Protein AF-A0A9P7F8W6-F1 (afdb_monomer)

Sequence (94 aa):
ILKDATLYFSRATPNLATVIPAMDHIDKMLMSYLCNKKYLPSIHLAVRLAKKTLNQYYQLTDRSHTYWISMVLHPQHKLLYFKAADWEDNWIQT

Foldseek 3Di:
DVVVVVVQCPDPDDQLLCPVVVLVVLLVVLVVVCPDPVDDPVVNVVSVVVVVVSVVVVVVLVPDVVSVVSNCPDPPRNCVVCVVVVPDCVSVPD

Nearest PDB structures (foldseek):
  4wyo-assembly1_C  TM=3.677E-01  e=4.441E+00  Saccharomyces cerevisiae S288C
  7t6d-assembly1_A  TM=4.123E-01  e=9.061E+00  Escherichia coli

Secondary structure (DSSP, 8-state):
-HHHHHHHHTSS---GGGHHHHHHHHHHHHHHHHH-TTS-HHHHHHHHHHHHHHHHHHHHHHT-HHHHHHHHT-TTTTTHHHHHTT--GGGT--

pLDDT: mean 81.49, std 13.56, range [43.91, 94.94]

Solvent-accessible surface area (backbone atoms only — not comparable to full-atom values): 5575 Å² total; per-residue (Å²): 106,71,69,56,53,52,58,54,59,70,43,99,77,58,57,65,46,49,51,62,60,51,50,54,53,51,50,56,51,48,49,53,56,61,72,40,82,87,59,56,72,70,55,44,52,53,45,51,54,52,48,54,55,51,51,54,51,47,59,54,50,70,72,30,66,68,45,54,52,36,29,52,69,31,94,91,38,43,64,64,47,50,67,73,66,70,55,66,66,80,78,76,76,119

Organism: NCBI:txid1912936

Mean predicted aligned error: 7.42 Å

Radius of gyration: 15.01 Å; Cα contacts (8 Å, |Δi|>4): 44; chains: 1; bounding box: 38×21×38 Å

Structure (mmCIF, N/CA/C/O backbone):
data_AF-A0A9P7F8W6-F1
#
_entry.id   AF-A0A9P7F8W6-F1
#
loop_
_atom_site.group_PDB
_atom_site.id
_atom_site.type_symbol
_atom_site.label_atom_id
_atom_site.label_alt_id
_atom_site.label_comp_id
_atom_site.label_asym_id
_atom_site.label_entity_id
_atom_site.label_seq_id
_atom_site.pdbx_PDB_ins_code
_ato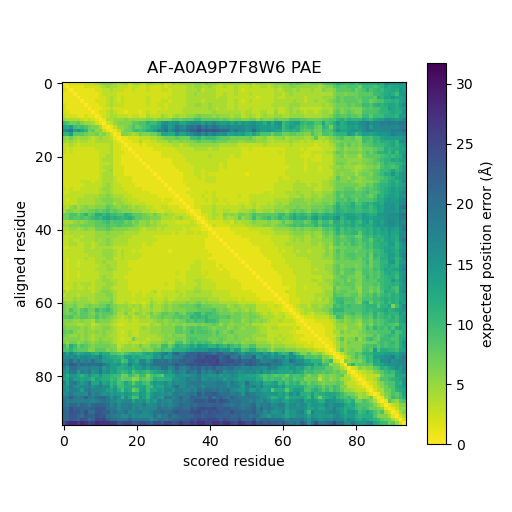m_site.Cartn_x
_atom_site.Cartn_y
_atom_site.Cartn_z
_atom_site.occupancy
_atom_site.B_iso_or_equiv
_atom_site.auth_seq_id
_atom_site.auth_comp_id
_atom_site.auth_asym_id
_atom_site.auth_atom_id
_atom_site.pdbx_PDB_model_num
ATOM 1 N N . ILE A 1 1 ? -11.529 2.032 -1.336 1.00 88.19 1 ILE A N 1
ATOM 2 C CA . ILE A 1 1 ? -10.085 1.737 -1.474 1.00 88.19 1 ILE A CA 1
ATOM 3 C C . ILE A 1 1 ? -9.801 0.307 -1.928 1.00 88.19 1 ILE A C 1
ATOM 5 O O . ILE A 1 1 ? -9.392 0.147 -3.065 1.00 88.19 1 ILE A O 1
ATOM 9 N N . LEU A 1 2 ? -10.053 -0.738 -1.122 1.00 89.44 2 LEU A N 1
ATOM 10 C CA . LEU A 1 2 ? -9.733 -2.121 -1.525 1.00 89.44 2 LEU A CA 1
ATOM 11 C C . LEU A 1 2 ? -10.523 -2.562 -2.762 1.00 89.44 2 LEU A C 1
ATOM 13 O O . LEU A 1 2 ? -9.929 -3.055 -3.709 1.00 89.44 2 LEU A O 1
ATOM 17 N N . LYS A 1 3 ? -11.834 -2.286 -2.798 1.00 92.62 3 LYS A N 1
ATOM 18 C CA . LYS A 1 3 ? -12.676 -2.509 -3.986 1.00 92.62 3 LYS A CA 1
ATOM 19 C C . LYS A 1 3 ? -12.093 -1.841 -5.235 1.00 92.62 3 LYS A C 1
ATOM 21 O O . LYS A 1 3 ? -12.046 -2.457 -6.291 1.00 92.62 3 LYS A O 1
ATOM 26 N N . ASP A 1 4 ? -11.656 -0.591 -5.106 1.00 90.19 4 ASP A N 1
ATOM 27 C CA . ASP A 1 4 ? -11.137 0.194 -6.228 1.00 90.19 4 ASP A CA 1
ATOM 28 C C . ASP A 1 4 ? -9.808 -0.380 -6.726 1.00 90.19 4 ASP A C 1
ATOM 30 O O . ASP A 1 4 ? -9.619 -0.515 -7.931 1.00 90.19 4 ASP A O 1
ATOM 34 N N . ALA A 1 5 ? -8.934 -0.805 -5.807 1.00 90.19 5 ALA A N 1
ATOM 35 C CA . ALA A 1 5 ? -7.702 -1.513 -6.137 1.00 90.19 5 ALA A CA 1
ATOM 36 C C . ALA A 1 5 ? -7.994 -2.840 -6.855 1.00 90.19 5 ALA A C 1
ATOM 38 O O . ALA A 1 5 ? -7.424 -3.104 -7.910 1.00 90.19 5 ALA A O 1
ATOM 39 N N . THR A 1 6 ? -8.934 -3.648 -6.352 1.00 91.56 6 THR A N 1
ATOM 40 C CA . THR A 1 6 ? -9.340 -4.899 -7.010 1.00 91.56 6 THR A CA 1
ATOM 41 C C . THR A 1 6 ? -9.859 -4.641 -8.422 1.00 91.56 6 THR A C 1
ATOM 43 O O . THR A 1 6 ? -9.427 -5.301 -9.363 1.00 91.56 6 THR A O 1
ATOM 46 N N . LEU A 1 7 ? -10.745 -3.657 -8.596 1.00 92.31 7 LEU A N 1
ATOM 47 C CA . LEU A 1 7 ? -11.274 -3.293 -9.912 1.00 92.31 7 LEU A CA 1
ATOM 48 C C . LEU A 1 7 ? -10.188 -2.763 -10.850 1.00 92.31 7 LEU A C 1
ATOM 50 O O . LEU A 1 7 ? -10.248 -3.024 -12.047 1.00 92.31 7 LEU A O 1
ATOM 54 N N . TYR A 1 8 ? -9.206 -2.028 -10.328 1.00 89.06 8 TYR A N 1
ATOM 55 C CA . TYR A 1 8 ? -8.071 -1.544 -11.106 1.00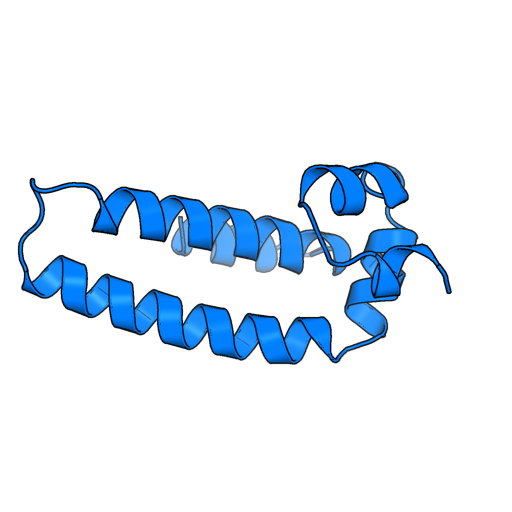 89.06 8 TYR A CA 1
ATOM 56 C C . TYR A 1 8 ? -7.217 -2.704 -11.634 1.00 89.06 8 TYR A C 1
ATOM 58 O O . TYR A 1 8 ? -6.961 -2.768 -12.836 1.00 89.06 8 TYR A O 1
ATOM 66 N N . PHE A 1 9 ? -6.853 -3.654 -10.769 1.00 88.81 9 PHE A N 1
ATOM 67 C CA . PHE A 1 9 ? -6.038 -4.814 -11.148 1.00 88.81 9 PHE A CA 1
ATOM 68 C C . PHE A 1 9 ? -6.798 -5.893 -11.928 1.00 88.81 9 PHE A C 1
ATOM 70 O O . PHE A 1 9 ? -6.170 -6.734 -12.559 1.00 88.81 9 PHE A O 1
ATOM 77 N N . SER A 1 10 ? -8.132 -5.850 -11.944 1.00 90.94 10 SER A N 1
ATOM 78 C CA . SER A 1 10 ? -8.968 -6.757 -12.749 1.00 90.94 10 SER A CA 1
ATOM 79 C C . SER A 1 10 ? -9.114 -6.322 -14.215 1.00 90.94 10 SER A C 1
ATOM 81 O O . SER A 1 10 ? -9.825 -6.967 -14.983 1.00 90.94 10 SER A O 1
ATOM 83 N N . ARG A 1 11 ? -8.503 -5.201 -14.620 1.00 87.94 11 ARG A N 1
ATOM 84 C CA . ARG A 1 11 ? -8.530 -4.721 -16.013 1.00 87.94 11 ARG A CA 1
ATOM 85 C C . ARG A 1 11 ? -7.610 -5.571 -16.891 1.00 87.94 11 ARG A C 1
ATOM 87 O O . ARG A 1 11 ? -6.724 -6.245 -16.389 1.00 87.94 11 ARG A O 1
ATOM 94 N N . ALA A 1 12 ? -7.782 -5.495 -18.212 1.00 74.25 12 ALA A N 1
ATOM 95 C CA . ALA A 1 12 ? -7.015 -6.296 -19.174 1.00 74.25 12 ALA A CA 1
ATOM 96 C C . ALA A 1 12 ? -5.499 -5.999 -19.198 1.00 74.25 12 ALA A C 1
ATOM 98 O O . ALA A 1 12 ? -4.723 -6.825 -19.666 1.00 74.25 12 ALA A O 1
ATOM 99 N N . THR A 1 13 ? -5.065 -4.836 -18.698 1.00 75.12 13 THR A N 1
ATOM 100 C CA . THR A 1 13 ? -3.656 -4.405 -18.713 1.00 75.12 13 THR A CA 1
ATOM 101 C C . THR A 1 13 ? -3.210 -3.862 -17.347 1.00 75.12 13 THR A C 1
ATOM 103 O O . THR A 1 13 ? -2.955 -2.659 -17.217 1.00 75.12 13 THR A O 1
ATOM 106 N N . PRO A 1 14 ? -3.137 -4.694 -16.295 1.00 66.81 14 PRO A N 1
ATOM 107 C CA . PRO A 1 14 ? -2.546 -4.267 -15.039 1.00 66.81 14 PRO A CA 1
ATOM 108 C C . PRO A 1 14 ? -1.024 -4.195 -15.219 1.00 66.81 14 PRO A C 1
ATOM 110 O O . PRO A 1 14 ? -0.381 -5.179 -15.579 1.00 66.81 14 PRO A O 1
ATOM 113 N N . ASN A 1 15 ? -0.436 -3.017 -15.004 1.00 79.31 15 ASN A N 1
ATOM 114 C CA . ASN A 1 15 ? 1.012 -2.847 -15.090 1.00 79.31 15 ASN A CA 1
ATOM 115 C C . ASN A 1 15 ? 1.652 -3.238 -13.753 1.00 79.31 15 ASN A C 1
ATOM 117 O O . ASN A 1 15 ? 1.291 -2.686 -12.713 1.00 79.31 15 ASN A O 1
ATOM 121 N N . LEU A 1 16 ? 2.629 -4.144 -13.782 1.00 82.94 16 LEU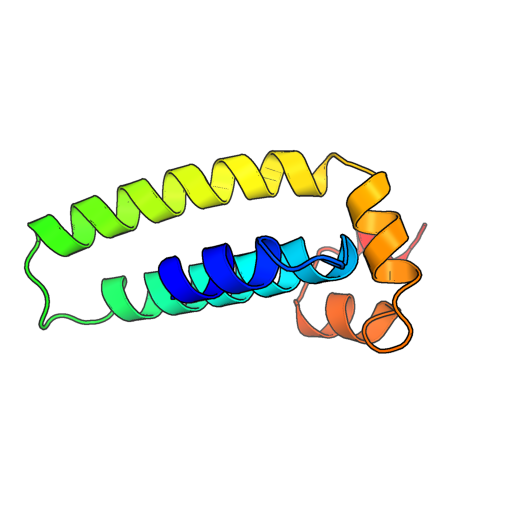 A N 1
ATOM 122 C CA . LEU A 1 16 ? 3.377 -4.586 -12.602 1.00 82.94 16 LEU A CA 1
ATOM 123 C C . LEU A 1 16 ? 3.969 -3.403 -11.809 1.00 82.94 16 LEU A C 1
ATOM 125 O O . LEU A 1 16 ? 3.939 -3.401 -10.580 1.00 82.94 16 LEU A O 1
ATOM 129 N N . ALA A 1 17 ? 4.378 -2.342 -12.512 1.00 83.44 17 ALA A N 1
ATOM 130 C CA . ALA A 1 17 ? 4.940 -1.129 -11.920 1.00 83.44 17 ALA A CA 1
ATOM 131 C C . ALA A 1 17 ? 3.956 -0.344 -11.030 1.00 83.44 17 ALA A C 1
ATOM 133 O O . ALA A 1 17 ? 4.365 0.533 -10.276 1.00 83.44 17 ALA A O 1
ATOM 134 N N . THR A 1 18 ? 2.655 -0.629 -11.127 1.00 86.44 18 THR A N 1
ATOM 135 C CA . THR A 1 18 ? 1.599 0.073 -10.375 1.00 86.44 18 THR A CA 1
ATOM 136 C C . THR A 1 18 ? 1.229 -0.629 -9.073 1.00 86.44 18 THR A C 1
ATOM 138 O O . THR A 1 18 ? 0.499 -0.064 -8.261 1.00 86.44 18 THR A O 1
ATOM 141 N N . VAL A 1 19 ? 1.752 -1.839 -8.845 1.00 87.88 19 VAL A N 1
ATOM 142 C CA . VAL A 1 19 ? 1.443 -2.638 -7.655 1.00 87.88 19 VAL A CA 1
ATOM 143 C C . VAL A 1 19 ? 1.967 -1.968 -6.389 1.00 87.88 19 VAL A C 1
ATOM 145 O O . VAL A 1 19 ? 1.184 -1.753 -5.469 1.00 87.88 19 VAL A O 1
ATOM 148 N N . ILE A 1 20 ? 3.237 -1.557 -6.358 1.00 85.94 20 ILE A N 1
ATOM 149 C CA . ILE A 1 20 ? 3.823 -0.874 -5.192 1.00 85.94 20 ILE A CA 1
ATOM 150 C C . ILE A 1 20 ? 3.121 0.472 -4.916 1.00 85.94 20 ILE A C 1
ATOM 152 O O . ILE A 1 20 ? 2.630 0.643 -3.802 1.00 85.94 20 ILE A O 1
ATOM 156 N N . PRO A 1 21 ? 2.916 1.371 -5.903 1.00 86.69 21 PRO A N 1
ATOM 157 C CA . PRO A 1 21 ? 2.132 2.590 -5.685 1.00 86.69 21 PRO A CA 1
ATOM 158 C C . PRO A 1 21 ? 0.710 2.349 -5.164 1.00 86.69 21 PRO A C 1
ATOM 160 O O . PRO A 1 21 ? 0.208 3.102 -4.326 1.00 86.69 21 PRO A O 1
ATOM 163 N N . ALA A 1 22 ? 0.037 1.296 -5.636 1.00 90.06 22 ALA A N 1
ATOM 164 C CA . ALA A 1 22 ? -1.282 0.938 -5.130 1.00 90.06 22 ALA A CA 1
ATOM 165 C C . ALA A 1 22 ? -1.222 0.455 -3.673 1.00 90.06 22 ALA A C 1
ATOM 167 O O . ALA A 1 22 ? -2.088 0.821 -2.876 1.00 90.06 22 ALA A O 1
ATOM 168 N N . MET A 1 23 ? -0.204 -0.328 -3.310 1.00 91.12 23 MET A N 1
ATOM 169 C CA . MET A 1 23 ? 0.022 -0.764 -1.932 1.00 91.12 23 MET A CA 1
ATOM 170 C C . MET A 1 23 ? 0.337 0.424 -1.008 1.00 91.12 23 MET A C 1
ATOM 172 O O . MET A 1 23 ? -0.253 0.498 0.072 1.00 91.12 23 MET A O 1
ATOM 176 N N . ASP A 1 24 ? 1.138 1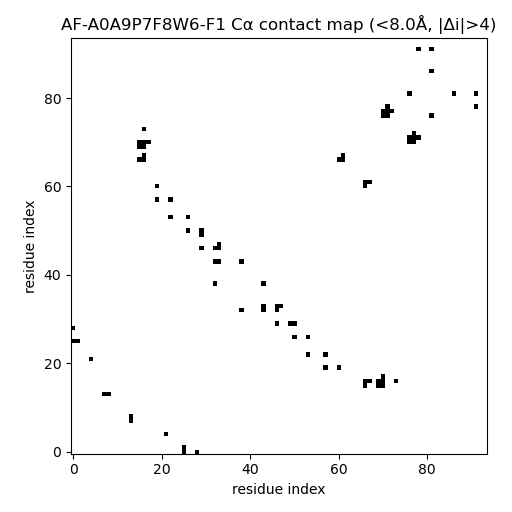.398 -1.456 1.00 89.94 24 ASP A N 1
ATOM 177 C CA . ASP A 1 24 ? 1.491 2.602 -0.683 1.00 89.94 24 ASP A CA 1
ATOM 178 C C . ASP A 1 24 ? 0.234 3.440 -0.419 1.00 89.94 24 ASP A C 1
ATOM 180 O O . ASP A 1 24 ? -0.015 3.931 0.688 1.00 89.94 24 ASP A O 1
ATOM 184 N N . HIS A 1 25 ? -0.618 3.562 -1.440 1.00 91.50 25 HIS A N 1
ATOM 185 C CA . HIS A 1 25 ? -1.884 4.269 -1.325 1.00 91.50 25 HIS A CA 1
ATOM 186 C C . HIS A 1 25 ? -2.848 3.580 -0.346 1.00 91.50 25 HIS A C 1
ATOM 188 O O . HIS A 1 25 ? -3.488 4.256 0.469 1.00 91.50 25 HIS A O 1
ATOM 194 N N . ILE A 1 26 ? -2.935 2.245 -0.383 1.00 93.06 26 ILE A N 1
ATOM 195 C CA . ILE A 1 26 ? -3.730 1.473 0.581 1.00 93.06 26 ILE A CA 1
ATOM 196 C C . ILE A 1 26 ? -3.176 1.671 1.996 1.00 93.06 26 ILE A C 1
ATOM 198 O O . ILE A 1 26 ? -3.966 1.955 2.899 1.00 93.06 26 ILE A O 1
ATOM 202 N N . ASP A 1 27 ? -1.857 1.584 2.202 1.00 92.19 27 ASP A N 1
ATOM 203 C CA . ASP A 1 27 ? -1.251 1.746 3.529 1.00 92.19 27 ASP A CA 1
ATOM 204 C C . ASP A 1 27 ? -1.547 3.125 4.123 1.00 92.19 27 ASP A C 1
ATOM 206 O O . ASP A 1 27 ? -2.047 3.229 5.248 1.00 92.19 27 ASP A O 1
ATOM 210 N N . LYS A 1 28 ? -1.359 4.188 3.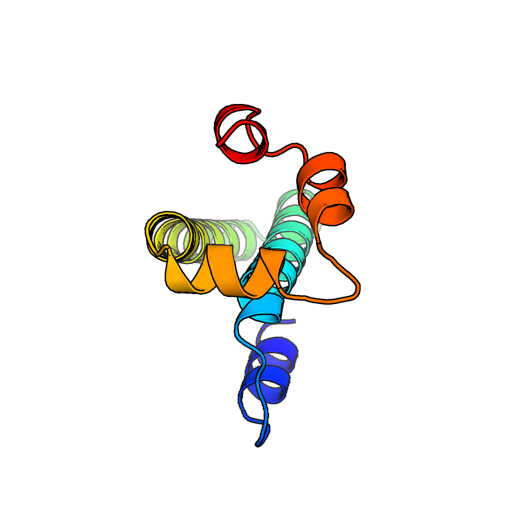332 1.00 92.19 28 LYS A N 1
ATOM 211 C CA . LYS A 1 28 ? -1.680 5.564 3.732 1.00 92.19 28 LYS A CA 1
ATOM 212 C C . LYS A 1 28 ? -3.139 5.709 4.171 1.00 92.19 28 LYS A C 1
ATOM 214 O O . LYS A 1 28 ? -3.429 6.365 5.176 1.00 92.19 28 LYS A O 1
ATOM 219 N N . MET A 1 29 ? -4.067 5.070 3.459 1.00 92.56 29 MET A N 1
ATOM 220 C CA . MET A 1 29 ? -5.481 5.070 3.835 1.00 92.56 29 MET A CA 1
ATOM 221 C C . MET A 1 29 ? -5.737 4.289 5.129 1.00 92.56 29 MET A C 1
ATOM 223 O O . MET A 1 29 ? -6.450 4.790 6.001 1.00 92.56 29 MET A O 1
ATOM 227 N N . LEU A 1 30 ? -5.128 3.113 5.311 1.00 92.31 30 LEU A N 1
ATOM 228 C CA . LEU A 1 30 ? -5.221 2.361 6.569 1.00 92.31 30 LEU A CA 1
ATOM 229 C C . LEU A 1 30 ? -4.670 3.170 7.755 1.00 92.31 30 LEU A C 1
ATOM 231 O O . LEU A 1 30 ? -5.276 3.170 8.829 1.00 92.31 30 LEU A O 1
ATOM 235 N N . MET A 1 31 ? -3.579 3.916 7.562 1.00 91.50 31 MET A N 1
ATOM 236 C CA . MET A 1 31 ? -3.027 4.820 8.582 1.00 91.50 31 MET A CA 1
ATOM 237 C C . MET A 1 31 ? -4.000 5.940 8.934 1.00 91.50 31 MET A C 1
ATOM 239 O O . MET A 1 31 ? -4.205 6.222 10.115 1.00 91.50 31 MET A O 1
ATOM 243 N N . SER A 1 32 ? -4.683 6.513 7.940 1.00 92.62 32 SER A N 1
ATOM 244 C CA . SER A 1 32 ? -5.718 7.520 8.195 1.00 92.62 32 SER A CA 1
ATOM 245 C C . SER A 1 32 ? -6.865 6.977 9.064 1.00 92.62 32 SER A C 1
ATOM 247 O O . SER A 1 32 ? -7.329 7.671 9.970 1.00 92.62 32 SER A O 1
ATOM 249 N N . TYR A 1 33 ?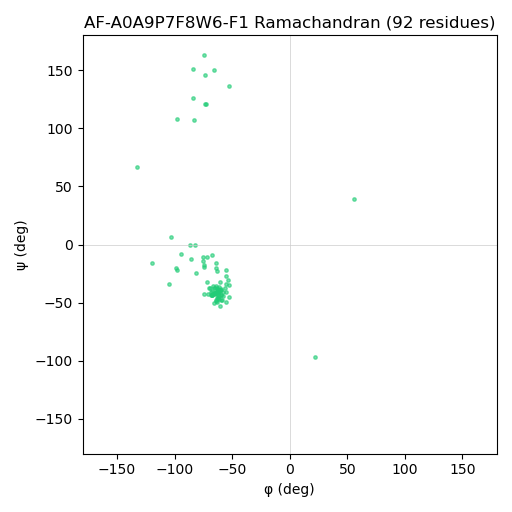 -7.276 5.717 8.861 1.00 90.25 33 TYR A N 1
ATOM 250 C CA . TYR A 1 33 ? -8.310 5.073 9.679 1.00 90.25 33 TYR A CA 1
ATOM 251 C C . TYR A 1 33 ? -7.835 4.782 11.106 1.00 90.25 33 TYR A C 1
ATOM 253 O O . TYR A 1 33 ? -8.608 4.947 12.049 1.00 90.25 33 TYR A O 1
ATOM 261 N N . LEU A 1 34 ? -6.569 4.398 11.287 1.00 90.50 34 LEU A N 1
ATOM 262 C CA . LEU A 1 34 ? -5.990 4.152 12.611 1.00 90.50 34 LEU A CA 1
ATOM 263 C C . LEU A 1 34 ? -5.815 5.427 13.439 1.00 90.50 34 LEU A C 1
ATOM 265 O O . LEU A 1 34 ? -6.055 5.405 14.644 1.00 90.50 34 LEU A O 1
ATOM 269 N N . CYS A 1 35 ? -5.438 6.539 12.810 1.00 88.94 35 CYS A N 1
ATOM 270 C CA . CYS A 1 35 ? -5.286 7.827 13.492 1.00 88.94 35 CYS A CA 1
ATOM 271 C C . CYS A 1 35 ? -6.632 8.489 13.831 1.00 88.94 35 CYS A C 1
ATOM 273 O O . CYS A 1 35 ? -6.698 9.385 14.678 1.00 88.94 35 CYS A O 1
ATOM 275 N N . ASN A 1 36 ? -7.721 8.064 13.188 1.00 90.88 36 ASN A N 1
ATOM 276 C CA . ASN A 1 36 ? -9.040 8.633 13.413 1.00 90.88 36 ASN A CA 1
ATOM 277 C C . ASN A 1 36 ? -9.714 8.013 14.651 1.00 90.88 36 ASN A C 1
ATOM 279 O O . ASN A 1 36 ? -10.205 6.882 14.632 1.00 90.88 36 ASN A O 1
ATOM 283 N N . LYS A 1 37 ? -9.785 8.811 15.723 1.00 89.06 37 LYS A N 1
ATOM 284 C CA . LYS A 1 37 ? -10.393 8.453 17.018 1.00 89.06 37 LYS A CA 1
ATOM 285 C C . LYS A 1 37 ? -11.916 8.262 16.972 1.00 89.06 37 LYS A C 1
ATOM 287 O O . LYS A 1 37 ? -12.489 7.827 17.962 1.00 89.06 37 LYS A O 1
ATOM 292 N N . LYS A 1 38 ? -12.579 8.598 15.858 1.00 93.38 38 LYS A N 1
ATOM 293 C CA . LYS A 1 38 ? -14.034 8.425 15.694 1.00 93.38 38 LYS A CA 1
ATOM 294 C C . LYS A 1 38 ? -14.442 6.965 15.487 1.00 93.38 38 LYS A C 1
ATOM 296 O O . LYS A 1 38 ? -15.615 6.643 15.642 1.00 93.38 38 LYS A O 1
ATOM 301 N N . TYR A 1 39 ? -13.510 6.097 15.094 1.00 92.19 39 TYR A N 1
ATOM 302 C CA . TYR A 1 39 ? -13.811 4.692 14.845 1.00 92.19 39 TYR A CA 1
ATOM 303 C C . TYR A 1 39 ? -13.773 3.858 16.122 1.00 92.19 39 TYR A C 1
ATOM 305 O O . TYR A 1 39 ? -13.036 4.142 17.063 1.00 92.19 39 TYR A O 1
ATOM 313 N N . LEU A 1 40 ? -14.572 2.793 16.119 1.00 94.00 40 LEU A N 1
ATOM 314 C CA . LEU A 1 40 ? -14.625 1.823 17.203 1.00 94.00 40 LEU A CA 1
ATOM 315 C C . LEU A 1 40 ? -13.296 1.052 17.320 1.00 94.00 40 LEU A C 1
ATOM 317 O O . LEU A 1 40 ? -12.663 0.769 16.298 1.00 94.00 40 LEU A O 1
ATOM 321 N N . PRO A 1 41 ? -12.921 0.598 18.531 1.00 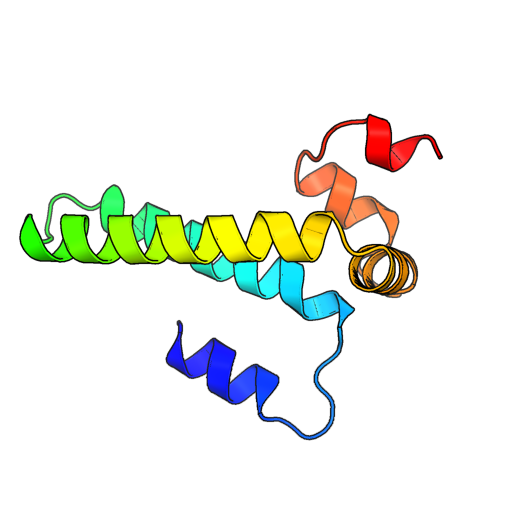92.25 41 PRO A N 1
ATOM 322 C CA . PRO A 1 41 ? -11.724 -0.219 18.733 1.00 92.25 41 PRO A CA 1
ATOM 323 C C . PRO A 1 41 ? -11.684 -1.487 17.865 1.00 92.25 41 PRO A C 1
ATOM 325 O O . PRO A 1 41 ? -10.620 -1.890 17.401 1.00 92.25 41 PRO A O 1
ATOM 328 N N . SER A 1 42 ? -12.841 -2.099 17.589 1.00 93.81 42 SER A N 1
ATOM 329 C CA . SER A 1 42 ? -12.956 -3.264 16.701 1.00 93.81 42 SER A CA 1
ATOM 330 C C . SER A 1 42 ? -12.522 -2.955 15.264 1.00 93.81 42 SER A C 1
ATOM 332 O O . SER A 1 42 ? -11.845 -3.767 14.635 1.00 93.81 42 SER A O 1
ATOM 334 N N . ILE A 1 43 ? -12.844 -1.759 14.764 1.00 92.75 43 ILE A N 1
ATOM 335 C CA . ILE A 1 43 ? -12.427 -1.292 13.438 1.00 92.75 43 ILE A CA 1
ATOM 336 C C . ILE A 1 43 ? -10.913 -1.078 13.425 1.00 92.75 43 ILE A C 1
ATOM 338 O O . ILE A 1 43 ? -10.246 -1.519 12.493 1.00 92.75 43 ILE A O 1
ATOM 342 N N . HIS A 1 44 ? -10.336 -0.477 14.470 1.00 91.94 44 HIS A N 1
ATOM 343 C CA . HIS A 1 44 ? -8.879 -0.325 14.567 1.00 91.94 44 HIS A CA 1
ATOM 344 C C . HIS A 1 44 ? -8.150 -1.670 14.598 1.00 91.94 44 HIS A C 1
ATOM 346 O O . HIS A 1 44 ? -7.118 -1.815 13.945 1.00 91.94 44 HIS A O 1
ATOM 352 N N . LEU A 1 45 ? -8.682 -2.670 15.306 1.00 94.50 45 LEU A N 1
ATOM 353 C CA . LEU A 1 45 ? -8.123 -4.025 15.305 1.00 94.50 45 LEU A CA 1
ATOM 354 C C . LEU A 1 45 ? -8.178 -4.661 13.912 1.00 94.50 45 LEU A C 1
ATOM 356 O O . LEU A 1 45 ? -7.166 -5.181 13.441 1.00 94.50 45 LEU A O 1
ATOM 360 N N . ALA A 1 46 ? -9.317 -4.562 13.224 1.00 94.62 46 ALA A N 1
ATOM 361 C CA . ALA A 1 46 ? -9.453 -5.051 11.854 1.00 94.62 46 ALA A CA 1
ATOM 362 C C . ALA A 1 46 ? -8.459 -4.362 10.901 1.00 94.62 46 ALA A C 1
ATOM 364 O O . ALA A 1 46 ? -7.779 -5.029 10.122 1.00 94.62 46 ALA A O 1
ATOM 365 N N . VAL A 1 47 ? -8.298 -3.039 11.013 1.00 93.69 47 VAL A N 1
ATOM 366 C CA . VAL A 1 47 ? -7.330 -2.272 10.213 1.00 93.69 47 VAL A CA 1
ATOM 367 C C . VAL A 1 47 ? -5.885 -2.671 10.538 1.00 93.69 47 VAL A C 1
ATOM 369 O O . VAL A 1 47 ? -5.071 -2.784 9.624 1.00 93.69 47 VAL A O 1
ATOM 372 N N . ARG A 1 48 ? -5.545 -2.957 11.803 1.00 93.06 48 ARG A N 1
ATOM 373 C CA . ARG A 1 48 ? -4.213 -3.478 12.174 1.00 93.06 48 ARG A CA 1
ATOM 374 C C . ARG A 1 48 ? -3.922 -4.832 11.530 1.00 93.06 48 ARG A C 1
ATOM 376 O O . ARG A 1 48 ? -2.812 -5.041 11.045 1.00 93.06 48 ARG A O 1
ATOM 383 N N . LEU A 1 49 ? -4.903 -5.733 11.493 1.00 94.94 49 LEU A N 1
ATOM 384 C CA . LEU A 1 49 ? -4.768 -7.024 10.808 1.00 94.94 49 LEU A CA 1
ATOM 385 C C . LEU A 1 49 ? -4.603 -6.843 9.291 1.00 94.94 49 LEU A C 1
ATOM 387 O O . LEU A 1 49 ? -3.736 -7.479 8.686 1.00 94.94 49 LEU A O 1
ATOM 391 N N . ALA A 1 50 ? -5.368 -5.928 8.690 1.00 93.19 50 ALA A N 1
ATOM 392 C CA . ALA A 1 50 ? -5.221 -5.562 7.282 1.00 93.19 50 ALA A CA 1
ATOM 393 C C . ALA A 1 50 ? -3.827 -4.978 6.979 1.00 93.19 50 ALA A C 1
ATOM 395 O O . ALA A 1 50 ? -3.207 -5.345 5.987 1.00 93.19 50 ALA A O 1
ATOM 396 N N . LYS A 1 51 ? -3.273 -4.134 7.860 1.00 92.56 51 LYS A N 1
ATOM 397 C CA . LYS A 1 51 ? -1.904 -3.618 7.695 1.00 92.56 51 LYS A CA 1
ATOM 398 C C . LYS A 1 51 ? -0.862 -4.733 7.812 1.00 92.56 51 LYS A C 1
ATOM 400 O O . LYS A 1 51 ? 0.063 -4.793 7.015 1.00 92.56 51 LYS A O 1
ATOM 405 N N . LYS A 1 52 ? -1.009 -5.647 8.779 1.00 93.62 52 LYS A N 1
ATOM 406 C CA . LYS A 1 52 ? -0.077 -6.778 8.948 1.00 93.62 52 LYS A CA 1
ATOM 407 C C . LYS A 1 52 ? -0.028 -7.658 7.697 1.00 93.62 52 LYS A C 1
ATOM 409 O O . LYS A 1 52 ? 1.053 -8.054 7.273 1.00 93.62 52 LYS A O 1
ATOM 414 N N . THR A 1 53 ? -1.188 -7.941 7.111 1.00 93.62 53 THR A N 1
ATOM 415 C CA . THR A 1 53 ? -1.276 -8.706 5.860 1.00 93.62 53 THR A CA 1
ATOM 416 C C . THR A 1 53 ? -0.686 -7.928 4.685 1.00 93.62 53 THR A C 1
ATOM 418 O O . THR A 1 53 ? 0.121 -8.488 3.949 1.00 93.62 53 THR A O 1
ATOM 421 N N . LEU A 1 54 ? -0.974 -6.628 4.554 1.00 92.81 54 LEU A N 1
ATOM 422 C CA . LEU A 1 54 ? -0.357 -5.767 3.536 1.00 92.81 54 LEU A CA 1
ATOM 423 C C . LEU A 1 54 ? 1.178 -5.744 3.642 1.00 92.81 54 LEU A C 1
ATOM 425 O O . LEU A 1 54 ? 1.861 -5.897 2.634 1.00 92.81 54 LEU A O 1
ATOM 429 N N . ASN A 1 55 ? 1.720 -5.631 4.856 1.00 90.12 55 ASN A N 1
ATOM 430 C CA . ASN A 1 55 ? 3.162 -5.644 5.110 1.00 90.12 55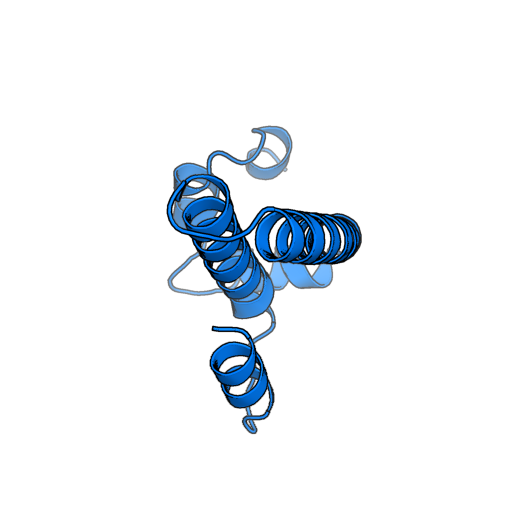 ASN A CA 1
ATOM 431 C C . ASN A 1 55 ? 3.822 -6.965 4.686 1.00 90.12 55 ASN A C 1
ATOM 433 O O . ASN A 1 55 ? 4.941 -6.961 4.179 1.00 90.12 55 ASN A O 1
ATOM 437 N N . GLN A 1 56 ? 3.138 -8.097 4.871 1.00 91.88 56 GLN A N 1
ATOM 438 C CA . GLN A 1 56 ? 3.640 -9.392 4.413 1.00 91.88 56 GLN A CA 1
ATOM 439 C C . GLN A 1 56 ? 3.754 -9.433 2.885 1.00 91.88 56 GLN A C 1
ATOM 441 O O . GLN A 1 56 ? 4.759 -9.907 2.360 1.00 91.88 56 GLN A O 1
ATOM 446 N N . TYR A 1 57 ? 2.761 -8.899 2.168 1.00 89.31 57 TYR A N 1
ATOM 447 C CA . TYR A 1 57 ? 2.854 -8.765 0.715 1.00 89.31 57 TYR A CA 1
ATOM 448 C C . TYR A 1 57 ? 3.949 -7.783 0.304 1.00 89.31 57 TYR A C 1
ATOM 450 O O . TYR A 1 57 ? 4.665 -8.070 -0.646 1.00 89.31 57 TYR A O 1
ATOM 458 N N . TYR A 1 58 ? 4.147 -6.688 1.045 1.00 87.38 58 TYR A N 1
ATOM 459 C CA . TYR A 1 58 ? 5.244 -5.748 0.788 1.00 87.38 58 TYR A CA 1
ATOM 460 C C . TYR A 1 58 ? 6.597 -6.448 0.791 1.00 87.38 58 TYR A C 1
ATOM 462 O O . TYR A 1 58 ? 7.352 -6.316 -0.162 1.00 87.38 58 TYR A O 1
ATOM 470 N N . GLN A 1 59 ? 6.864 -7.255 1.820 1.00 85.75 59 GLN A N 1
ATOM 471 C CA . GLN A 1 59 ? 8.110 -8.016 1.930 1.00 85.75 59 GLN A CA 1
ATOM 472 C C . GLN A 1 59 ? 8.313 -9.000 0.770 1.00 85.75 59 GLN A C 1
ATOM 474 O O . GLN A 1 59 ? 9.447 -9.276 0.388 1.00 85.75 59 GLN A O 1
ATOM 479 N N . LEU A 1 60 ? 7.233 -9.558 0.216 1.00 85.81 60 LEU A N 1
ATOM 480 C CA . LEU A 1 60 ? 7.310 -10.457 -0.938 1.00 85.81 60 LEU A CA 1
ATOM 481 C C . LEU A 1 60 ? 7.586 -9.692 -2.235 1.00 85.81 60 LEU A C 1
ATOM 483 O O . LEU A 1 60 ? 8.401 -10.140 -3.041 1.00 85.81 60 LEU A O 1
ATOM 487 N N . THR A 1 61 ? 6.923 -8.551 -2.424 1.00 84.06 61 THR A N 1
ATOM 488 C CA . THR A 1 61 ? 7.100 -7.685 -3.593 1.00 84.06 61 THR A CA 1
ATOM 489 C C . THR A 1 61 ? 8.506 -7.084 -3.627 1.00 84.06 61 THR A C 1
ATOM 491 O O . THR A 1 61 ? 9.137 -7.087 -4.679 1.00 84.06 61 THR A O 1
ATOM 494 N N . ASP A 1 62 ? 9.021 -6.655 -2.475 1.00 76.69 62 ASP A N 1
ATOM 495 C CA . ASP A 1 62 ? 10.363 -6.085 -2.306 1.00 76.69 62 ASP A CA 1
ATOM 496 C C . ASP A 1 62 ? 11.479 -7.085 -2.660 1.00 76.69 62 ASP A C 1
ATOM 498 O O . ASP A 1 62 ? 12.430 -6.772 -3.366 1.00 76.69 62 ASP A O 1
ATOM 502 N N . ARG A 1 63 ? 11.314 -8.360 -2.285 1.00 79.25 63 ARG A N 1
ATOM 503 C CA . ARG A 1 63 ? 12.273 -9.430 -2.627 1.00 79.25 63 ARG A CA 1
ATOM 504 C C . ARG A 1 63 ? 12.262 -9.831 -4.104 1.00 79.25 63 ARG A C 1
ATOM 506 O O . ARG A 1 63 ? 13.108 -10.616 -4.538 1.00 79.25 63 ARG A O 1
ATOM 513 N N . SER A 1 64 ? 11.289 -9.363 -4.879 1.00 84.06 64 SER A N 1
ATOM 514 C CA . SER A 1 64 ? 11.117 -9.758 -6.270 1.00 84.06 64 SER A CA 1
ATOM 515 C C . SER A 1 64 ? 11.720 -8.722 -7.217 1.00 84.06 64 SER A C 1
ATOM 517 O O . SER A 1 64 ? 11.148 -7.662 -7.469 1.00 84.06 64 SER A O 1
ATOM 519 N N . HIS A 1 65 ? 12.841 -9.090 -7.841 1.00 80.56 65 HIS A N 1
ATOM 520 C CA . HIS A 1 65 ? 13.516 -8.281 -8.862 1.00 80.56 65 HIS A CA 1
ATOM 521 C C . HIS A 1 65 ? 12.580 -7.864 -10.005 1.00 80.56 65 HIS A C 1
ATOM 523 O O . HIS A 1 65 ? 12.743 -6.792 -10.579 1.00 80.56 65 HIS A O 1
ATOM 529 N N . THR A 1 66 ? 11.569 -8.676 -10.325 1.00 84.38 66 THR A N 1
ATOM 530 C CA . THR A 1 66 ? 10.609 -8.392 -11.397 1.00 84.38 66 THR A CA 1
ATOM 531 C C . THR A 1 66 ? 9.816 -7.112 -11.131 1.00 84.38 66 THR A C 1
ATOM 533 O O . THR A 1 66 ? 9.667 -6.286 -12.032 1.00 84.38 66 THR A O 1
ATOM 536 N N . TYR A 1 67 ? 9.341 -6.914 -9.896 1.00 79.75 67 TYR A N 1
ATOM 537 C CA . TYR A 1 67 ? 8.607 -5.703 -9.517 1.00 79.75 67 TYR A CA 1
ATOM 538 C C . TYR A 1 67 ? 9.519 -4.482 -9.544 1.00 79.75 67 TYR A C 1
ATOM 540 O O . TYR A 1 67 ? 9.152 -3.456 -10.121 1.00 79.75 67 TYR A O 1
ATOM 548 N N . TRP A 1 68 ? 10.736 -4.628 -9.023 1.00 76.31 68 TRP A N 1
ATOM 549 C CA . TRP A 1 68 ? 11.732 -3.565 -9.026 1.00 76.31 68 TRP A CA 1
ATOM 550 C C . TRP A 1 68 ? 12.099 -3.108 -10.447 1.00 76.31 68 TRP A C 1
ATOM 552 O O . TRP A 1 68 ? 11.931 -1.935 -10.784 1.00 76.31 68 TRP A O 1
ATOM 562 N N . ILE A 1 69 ? 12.475 -4.044 -11.327 1.00 80.31 69 ILE A N 1
ATOM 563 C CA . ILE A 1 69 ? 12.796 -3.761 -12.735 1.00 80.31 69 ILE A CA 1
ATOM 564 C C . ILE A 1 69 ? 11.603 -3.100 -13.437 1.00 80.31 69 ILE A C 1
ATOM 566 O O . ILE A 1 69 ? 11.785 -2.138 -14.182 1.00 80.31 69 ILE A O 1
ATOM 570 N N . SER A 1 70 ? 10.372 -3.554 -13.176 1.00 83.19 70 SER A N 1
ATOM 571 C CA . SER A 1 70 ? 9.183 -2.949 -13.789 1.00 83.19 70 SER A CA 1
ATOM 572 C C . SER A 1 70 ? 8.975 -1.483 -13.392 1.00 83.19 70 SER A C 1
ATOM 574 O O . SER A 1 70 ? 8.595 -0.674 -14.239 1.00 83.19 70 SER A O 1
ATOM 576 N N . MET A 1 71 ? 9.272 -1.114 -12.142 1.00 78.88 71 MET A N 1
ATOM 577 C CA . MET A 1 71 ? 9.204 0.276 -11.682 1.00 78.88 71 MET A CA 1
ATOM 578 C C . MET A 1 71 ? 10.311 1.137 -12.279 1.00 78.88 71 MET A C 1
ATOM 580 O O . MET A 1 71 ? 10.027 2.249 -12.727 1.00 78.88 71 MET A O 1
ATOM 584 N N . VAL A 1 72 ? 11.543 0.623 -12.350 1.00 75.88 72 VAL A N 1
ATOM 585 C CA . VAL A 1 72 ? 12.674 1.327 -12.980 1.00 75.88 72 VAL A CA 1
ATOM 586 C C . VAL A 1 72 ? 12.394 1.600 -14.462 1.00 75.88 72 VAL A C 1
ATOM 588 O O . VAL A 1 72 ? 12.689 2.686 -14.965 1.00 75.88 72 VAL A O 1
ATOM 591 N N . LEU A 1 73 ? 11.775 0.644 -15.159 1.00 78.06 73 LEU A N 1
ATOM 592 C CA . LEU A 1 73 ? 11.393 0.774 -16.567 1.00 78.06 73 LEU A CA 1
ATOM 593 C C . LEU A 1 73 ? 10.156 1.663 -16.791 1.00 78.06 73 LEU A C 1
ATOM 595 O O . LEU A 1 73 ? 9.866 2.017 -17.936 1.00 78.06 73 LEU A O 1
ATOM 599 N N . HIS A 1 74 ? 9.425 2.053 -15.740 1.00 75.75 74 HIS A N 1
ATOM 600 C CA . HIS A 1 74 ? 8.222 2.865 -15.893 1.00 75.75 74 HIS A CA 1
ATOM 601 C C . HIS A 1 74 ? 8.569 4.321 -16.262 1.00 75.75 74 HIS A C 1
ATOM 603 O O . HIS A 1 74 ? 9.203 5.024 -15.464 1.00 75.75 74 HIS A O 1
ATOM 609 N N . PRO A 1 75 ? 8.083 4.839 -17.410 1.00 65.81 75 PRO A N 1
ATOM 610 C CA . PRO A 1 75 ? 8.524 6.120 -17.973 1.00 65.81 75 PRO A CA 1
ATOM 611 C C . PRO A 1 75 ? 8.228 7.343 -17.089 1.00 65.81 75 PRO A C 1
ATOM 613 O O . PRO A 1 75 ? 8.912 8.353 -17.213 1.00 65.81 75 PRO A O 1
ATOM 616 N N . GLN A 1 76 ? 7.249 7.256 -16.178 1.00 62.81 76 GLN A N 1
ATOM 617 C CA . GLN A 1 76 ? 6.902 8.338 -15.241 1.00 62.81 76 GLN A CA 1
ATOM 618 C C . GLN A 1 76 ? 7.490 8.190 -13.823 1.00 62.81 76 GLN A C 1
ATOM 620 O O . GLN A 1 76 ? 7.565 9.185 -13.110 1.00 62.81 76 GLN A O 1
ATOM 625 N N . HIS A 1 77 ? 7.890 6.986 -13.389 1.00 58.28 77 HIS A N 1
ATOM 626 C CA . HIS A 1 77 ? 8.275 6.733 -11.984 1.00 58.28 77 HIS A CA 1
ATOM 627 C C . HIS A 1 77 ? 9.796 6.597 -11.795 1.00 58.28 77 HIS A C 1
ATOM 629 O O . HIS A 1 77 ? 10.323 7.075 -10.786 1.00 58.28 77 HIS A O 1
ATOM 635 N N . LYS A 1 78 ? 10.489 6.039 -12.800 1.00 63.41 78 LYS A N 1
ATOM 636 C CA . LYS A 1 78 ? 11.945 5.859 -12.942 1.00 63.41 78 LYS A CA 1
ATOM 637 C C . LYS A 1 78 ? 12.752 5.880 -11.631 1.00 63.41 78 LYS A C 1
ATOM 639 O O . LYS A 1 78 ? 12.856 4.858 -10.975 1.00 63.41 78 LYS A O 1
ATOM 644 N N . LEU A 1 79 ? 13.335 7.023 -11.257 1.00 60.88 79 LEU A N 1
ATOM 645 C CA . LEU A 1 79 ? 14.138 7.194 -10.030 1.00 60.88 79 LEU A CA 1
ATOM 646 C C . LEU A 1 79 ? 13.554 8.243 -9.073 1.00 60.88 79 LEU A C 1
ATOM 648 O O . LEU A 1 79 ? 13.924 8.298 -7.903 1.00 60.88 79 LEU A O 1
ATOM 652 N N . LEU A 1 80 ? 12.641 9.087 -9.563 1.00 63.44 80 LEU A N 1
ATOM 653 C CA . LEU A 1 80 ? 12.025 10.149 -8.767 1.00 63.44 80 LEU A CA 1
ATOM 654 C C . LEU A 1 80 ? 11.046 9.581 -7.743 1.00 63.44 80 LEU A C 1
ATOM 656 O O . LEU A 1 80 ? 10.936 10.133 -6.654 1.00 63.44 80 LEU A O 1
ATOM 660 N N . TYR A 1 81 ? 10.376 8.472 -8.069 1.00 65.88 81 TYR A N 1
ATOM 661 C CA . TYR A 1 81 ? 9.480 7.808 -7.130 1.00 65.88 81 TYR A CA 1
ATOM 662 C C . TYR A 1 81 ? 10.241 7.273 -5.917 1.00 65.88 81 TYR A C 1
ATOM 664 O O . TYR A 1 81 ? 9.859 7.570 -4.796 1.00 65.88 81 TYR A O 1
ATOM 672 N N . PHE A 1 82 ? 11.355 6.570 -6.134 1.00 65.06 82 PHE A N 1
ATOM 673 C CA . PHE A 1 82 ? 12.172 6.021 -5.047 1.00 65.06 82 PHE A CA 1
ATOM 674 C C . PHE A 1 82 ? 12.751 7.116 -4.145 1.00 65.06 82 PHE A C 1
ATOM 676 O O . PHE A 1 82 ? 12.708 6.987 -2.926 1.00 65.06 82 PHE A O 1
ATOM 683 N N . LYS A 1 83 ? 13.189 8.239 -4.733 1.00 62.97 83 LYS A N 1
ATOM 684 C CA . LYS A 1 83 ? 13.642 9.416 -3.972 1.00 62.97 83 LYS A CA 1
ATOM 685 C C . LYS A 1 83 ? 12.521 10.103 -3.189 1.00 62.97 83 LYS A C 1
ATOM 687 O O . LYS A 1 83 ? 12.769 10.623 -2.112 1.00 62.97 83 LYS A O 1
ATOM 692 N N . ALA A 1 84 ? 11.301 10.140 -3.725 1.00 60.59 84 ALA A N 1
ATOM 693 C CA . ALA A 1 84 ? 10.150 10.750 -3.055 1.00 60.59 84 ALA A CA 1
ATOM 694 C C . ALA A 1 84 ? 9.500 9.825 -2.011 1.00 60.59 84 ALA A C 1
ATOM 696 O O . ALA A 1 84 ? 8.840 10.310 -1.094 1.00 60.59 84 ALA A O 1
ATOM 697 N N . ALA A 1 85 ? 9.665 8.511 -2.166 1.00 62.88 85 ALA A N 1
ATOM 698 C CA . ALA A 1 85 ? 9.156 7.484 -1.265 1.00 62.88 85 ALA A CA 1
ATOM 699 C C . ALA A 1 85 ? 10.114 7.170 -0.099 1.00 62.88 85 ALA A C 1
ATOM 701 O O . ALA A 1 85 ? 9.769 6.335 0.730 1.00 62.88 85 ALA A O 1
ATOM 702 N N . ASP A 1 86 ? 11.273 7.841 -0.032 1.00 61.28 86 ASP A N 1
ATOM 703 C CA . ASP A 1 86 ? 12.277 7.712 1.037 1.00 61.28 86 ASP A CA 1
ATOM 704 C C . ASP A 1 86 ? 12.756 6.260 1.242 1.00 61.28 86 ASP A C 1
ATOM 706 O O . ASP A 1 86 ? 12.901 5.767 2.359 1.00 61.28 86 ASP A O 1
ATOM 710 N N . TRP A 1 87 ? 12.935 5.528 0.136 1.00 63.28 87 TRP A N 1
ATOM 711 C CA . TRP A 1 87 ? 13.481 4.167 0.167 1.00 63.28 87 TRP A CA 1
ATOM 712 C C . TRP A 1 87 ? 14.993 4.192 0.453 1.00 63.28 87 TRP A C 1
ATOM 714 O O . TRP A 1 87 ? 15.688 5.094 -0.006 1.00 63.28 87 TRP A O 1
ATOM 724 N N . GLU A 1 88 ? 15.505 3.189 1.182 1.00 51.91 88 GLU A N 1
ATOM 725 C CA . GLU A 1 88 ? 16.926 3.093 1.569 1.00 51.91 88 GLU A CA 1
ATOM 726 C C . GLU A 1 88 ? 17.884 3.206 0.363 1.00 51.91 88 GLU A C 1
ATOM 728 O O . GLU A 1 88 ? 17.691 2.553 -0.666 1.00 51.91 88 GLU A O 1
ATOM 733 N N . ASP A 1 89 ? 18.969 3.980 0.524 1.00 53.38 89 ASP A N 1
ATOM 734 C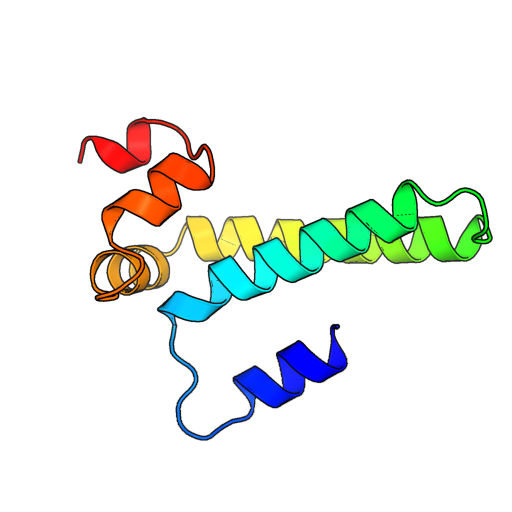 CA . ASP A 1 89 ? 19.968 4.307 -0.516 1.00 53.38 89 ASP A CA 1
ATOM 735 C C . ASP A 1 89 ? 20.608 3.085 -1.199 1.00 53.38 89 ASP A C 1
ATOM 737 O O . ASP A 1 89 ? 21.070 3.176 -2.341 1.00 53.38 89 ASP A O 1
ATOM 741 N N . ASN A 1 90 ? 20.583 1.924 -0.539 1.00 52.25 90 ASN A N 1
ATOM 742 C CA . ASN A 1 90 ? 21.045 0.639 -1.073 1.00 52.25 90 ASN A CA 1
ATOM 743 C C . ASN A 1 90 ? 20.357 0.279 -2.406 1.00 52.25 90 ASN A C 1
ATOM 745 O O . ASN A 1 90 ? 20.941 -0.404 -3.245 1.00 52.25 90 ASN A O 1
ATOM 749 N N . TRP A 1 91 ? 19.138 0.780 -2.625 1.00 51.69 91 TRP A N 1
ATOM 750 C CA . TRP A 1 91 ? 18.351 0.581 -3.843 1.00 51.69 91 TRP A CA 1
ATOM 751 C C . TRP A 1 91 ? 18.655 1.588 -4.963 1.00 51.69 91 TRP A C 1
ATOM 753 O O . TRP A 1 91 ? 18.219 1.386 -6.094 1.00 51.69 91 TRP A O 1
ATOM 763 N N . ILE A 1 92 ? 19.376 2.677 -4.668 1.00 50.97 92 ILE A N 1
ATOM 764 C CA . ILE A 1 92 ? 19.694 3.759 -5.619 1.00 50.97 92 ILE A CA 1
ATOM 765 C C . ILE A 1 92 ? 21.099 3.581 -6.228 1.00 50.97 92 ILE A C 1
ATOM 767 O O . ILE A 1 92 ? 21.366 4.123 -7.301 1.00 50.97 92 ILE A O 1
ATOM 771 N N . GLN A 1 93 ? 21.995 2.833 -5.569 1.00 46.09 93 GLN A N 1
ATOM 772 C CA . GLN A 1 93 ? 23.423 2.746 -5.925 1.00 46.09 93 GLN A CA 1
ATOM 773 C C . GLN A 1 93 ? 23.877 1.470 -6.663 1.00 46.09 93 GLN A C 1
ATOM 775 O O . GLN A 1 93 ? 25.079 1.325 -6.883 1.00 46.09 93 GLN A O 1
ATOM 780 N N . THR A 1 94 ? 22.975 0.571 -7.071 1.00 43.91 94 THR A N 1
ATOM 781 C CA . THR A 1 94 ? 23.348 -0.591 -7.912 1.00 43.91 94 THR A CA 1
ATOM 782 C C . THR A 1 94 ? 22.908 -0.378 -9.353 1.00 43.91 94 THR A C 1
ATOM 784 O O . THR A 1 94 ? 23.740 -0.602 -10.260 1.00 43.91 94 THR A O 1
#